Protein AF-A0A7C4UMH8-F1 (afdb_monomer_lite)

Secondary structure (DSSP, 8-state):
----HHHHHHHHHHHHHHHHHHHHHHHH--S---HHHHHHHHHHHHHHHHHHHHHHHHTTT---HHHHHHHHHHHHHHHHHHHHHTGGG--HHHHHHHHHHHHHHHHHHHHHHHHHTSPPP---

Radius of gyration: 16.51 Å; chains: 1; bounding box: 43×22×55 Å

Structure (mmCIF, N/CA/C/O backbone):
data_AF-A0A7C4UMH8-F1
#
_entry.id   AF-A0A7C4UMH8-F1
#
loop_
_atom_site.group_PDB
_atom_site.id
_atom_site.type_symbol
_atom_site.label_atom_id
_atom_site.label_alt_id
_atom_site.label_comp_id
_atom_site.label_asym_id
_atom_site.label_entity_id
_atom_site.label_seq_id
_atom_site.pdbx_PDB_ins_code
_atom_site.Cartn_x
_atom_site.Cartn_y
_atom_site.Cartn_z
_atom_site.occupancy
_atom_site.B_iso_or_equiv
_atom_site.auth_seq_id
_atom_site.auth_comp_id
_atom_site.auth_asym_id
_atom_site.auth_atom_id
_atom_site.pdbx_PDB_model_num
ATOM 1 N N . MET A 1 1 ? -23.654 -10.116 4.279 1.00 43.88 1 MET A N 1
ATOM 2 C CA . MET A 1 1 ? -22.660 -11.209 4.363 1.00 43.88 1 MET A CA 1
ATOM 3 C C . MET A 1 1 ? -21.583 -10.780 5.355 1.00 43.88 1 MET A C 1
ATOM 5 O O . MET A 1 1 ? -20.900 -9.797 5.098 1.00 43.88 1 MET A O 1
ATOM 9 N N . ASN A 1 2 ? -21.522 -11.393 6.540 1.00 56.06 2 ASN A N 1
ATOM 10 C CA . ASN A 1 2 ? -20.664 -10.919 7.631 1.00 56.06 2 ASN A CA 1
ATOM 11 C C . ASN A 1 2 ? -19.254 -11.513 7.467 1.00 56.06 2 ASN A C 1
ATOM 13 O O . ASN A 1 2 ? -18.983 -12.628 7.899 1.00 56.06 2 ASN A O 1
ATOM 17 N N . ILE A 1 3 ? -18.375 -10.811 6.748 1.00 69.75 3 ILE A N 1
ATOM 18 C CA . ILE A 1 3 ? -16.992 -11.257 6.529 1.00 69.75 3 ILE A CA 1
ATOM 19 C C . ILE A 1 3 ? -16.224 -11.175 7.855 1.00 69.75 3 ILE A C 1
ATOM 21 O O . ILE A 1 3 ? -16.179 -10.110 8.484 1.00 69.75 3 ILE A O 1
ATOM 25 N N . SER A 1 4 ? -15.607 -12.293 8.251 1.00 84.25 4 SER A N 1
ATOM 26 C CA . SER A 1 4 ? -14.740 -12.377 9.432 1.00 84.2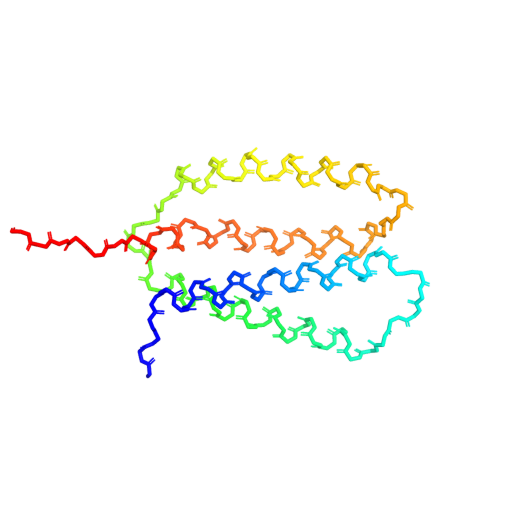5 4 SER A CA 1
ATOM 27 C C . SER A 1 4 ? -13.602 -11.358 9.347 1.00 84.25 4 SER A C 1
ATOM 29 O O . SER A 1 4 ? -12.950 -11.229 8.309 1.00 84.25 4 SER A O 1
ATOM 31 N N . ASN A 1 5 ? -13.337 -10.650 10.448 1.00 85.25 5 ASN A N 1
ATOM 32 C CA . ASN A 1 5 ? -12.310 -9.605 10.506 1.00 85.25 5 ASN A CA 1
ATOM 33 C C . ASN A 1 5 ? -10.928 -10.142 10.105 1.00 85.25 5 ASN A C 1
ATOM 35 O O . ASN A 1 5 ? -10.200 -9.474 9.378 1.00 85.25 5 ASN A O 1
ATOM 39 N N . ARG A 1 6 ? -10.595 -11.382 10.493 1.00 84.06 6 ARG A N 1
ATOM 40 C CA . ARG A 1 6 ? -9.328 -12.029 10.111 1.00 84.06 6 ARG A CA 1
ATOM 41 C C . ARG A 1 6 ? -9.215 -12.222 8.603 1.00 84.06 6 ARG A C 1
ATOM 43 O O . ARG A 1 6 ? -8.191 -11.881 8.024 1.00 84.06 6 ARG A O 1
ATOM 50 N N . LEU A 1 7 ? -10.276 -12.717 7.968 1.00 87.12 7 LEU A N 1
ATOM 51 C CA . LEU A 1 7 ? -10.306 -12.930 6.521 1.00 87.12 7 LEU A CA 1
ATOM 52 C C . LEU A 1 7 ? -10.166 -11.600 5.775 1.00 87.12 7 LEU A C 1
ATOM 54 O O . LEU A 1 7 ? -9.414 -11.509 4.812 1.00 87.12 7 LEU A O 1
ATOM 58 N N . LEU A 1 8 ? -10.823 -10.551 6.269 1.00 88.31 8 LEU A N 1
ATOM 59 C CA . LEU A 1 8 ? -10.735 -9.209 5.703 1.00 88.31 8 LEU A CA 1
ATOM 60 C C . LEU A 1 8 ? -9.301 -8.659 5.746 1.00 88.31 8 LEU A C 1
ATOM 62 O O . LEU A 1 8 ? -8.804 -8.146 4.745 1.00 88.31 8 LEU A O 1
ATOM 66 N N . LEU A 1 9 ? -8.620 -8.811 6.884 1.00 88.56 9 LEU A N 1
ATOM 67 C CA . LEU A 1 9 ? -7.233 -8.372 7.058 1.00 88.56 9 LEU A CA 1
ATOM 68 C C . LEU A 1 9 ? -6.258 -9.176 6.189 1.00 88.56 9 LEU A C 1
ATOM 70 O O . LEU A 1 9 ? -5.354 -8.594 5.592 1.00 88.56 9 LEU A O 1
ATOM 74 N N . ILE A 1 10 ? -6.472 -10.489 6.063 1.00 89.88 10 ILE A N 1
ATOM 75 C CA . ILE A 1 10 ? -5.690 -11.358 5.173 1.00 89.88 10 ILE A CA 1
ATOM 76 C C . ILE A 1 10 ? -5.880 -10.937 3.714 1.00 89.88 10 ILE A C 1
ATOM 78 O O . ILE A 1 10 ? -4.893 -10.806 2.992 1.00 89.88 10 ILE A O 1
ATOM 82 N N . LEU A 1 11 ? -7.117 -10.689 3.272 1.00 91.75 11 LEU A N 1
ATOM 83 C CA . LEU A 1 11 ? -7.391 -10.222 1.911 1.00 91.75 11 LEU A CA 1
ATOM 84 C C . LEU A 1 11 ? -6.737 -8.869 1.637 1.00 91.75 11 LEU A C 1
ATOM 86 O O . LEU A 1 11 ? -6.128 -8.694 0.584 1.00 91.75 11 LEU A O 1
ATOM 90 N N . PHE A 1 12 ? -6.823 -7.934 2.586 1.00 91.31 12 PHE A N 1
ATOM 91 C CA . PHE A 1 12 ? -6.187 -6.624 2.470 1.00 91.31 12 PHE A CA 1
ATOM 92 C C . PHE A 1 12 ? -4.668 -6.753 2.326 1.00 91.31 12 PHE A C 1
ATOM 94 O O . PHE A 1 12 ? -4.094 -6.209 1.386 1.00 91.31 12 PHE A O 1
ATOM 101 N N . TYR A 1 13 ? -4.029 -7.525 3.209 1.00 91.12 13 TYR A N 1
ATOM 102 C CA 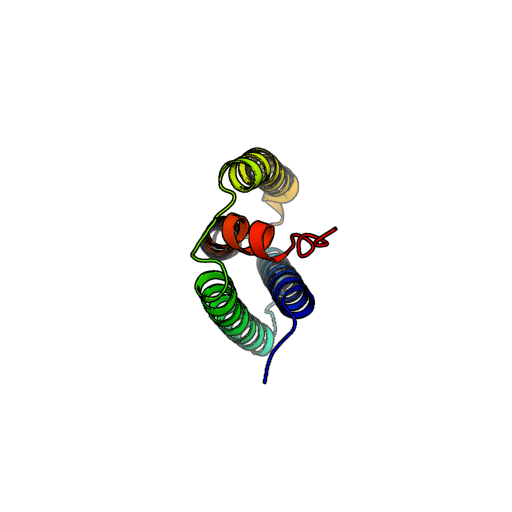. TYR A 1 13 ? -2.582 -7.729 3.187 1.00 91.12 13 TYR A CA 1
ATOM 103 C C . TYR A 1 13 ? -2.107 -8.415 1.901 1.00 91.12 13 TYR A C 1
ATOM 105 O O . TYR A 1 13 ? -1.174 -7.935 1.263 1.00 91.12 13 TYR A O 1
ATOM 113 N N . ASN A 1 14 ? -2.773 -9.496 1.480 1.00 92.81 14 ASN A N 1
ATOM 114 C CA . ASN A 1 14 ? -2.413 -10.204 0.249 1.00 92.81 14 ASN A CA 1
ATOM 115 C C . ASN A 1 14 ? -2.607 -9.323 -0.988 1.00 92.81 14 ASN A C 1
ATOM 117 O O . ASN A 1 14 ? -1.725 -9.271 -1.839 1.00 92.81 14 ASN A O 1
ATOM 121 N N . SER A 1 15 ? -3.720 -8.590 -1.069 1.00 91.88 15 SER A N 1
ATOM 122 C CA . SER A 1 15 ? -3.969 -7.681 -2.195 1.00 91.88 15 SER A CA 1
ATOM 123 C C . SER A 1 15 ? -2.903 -6.590 -2.262 1.00 91.88 15 SER A C 1
ATOM 125 O O . SER A 1 15 ? -2.366 -6.311 -3.331 1.00 91.88 15 SER A O 1
ATOM 127 N N . TYR A 1 16 ? -2.544 -6.015 -1.111 1.00 91.88 16 TYR A N 1
ATOM 128 C CA . TYR A 1 16 ? -1.477 -5.025 -1.014 1.00 91.88 16 TYR A CA 1
ATOM 129 C C . TYR A 1 16 ? -0.132 -5.582 -1.491 1.00 91.88 16 TYR A C 1
ATOM 131 O O . TYR A 1 16 ? 0.533 -4.962 -2.318 1.00 91.88 16 TYR A O 1
ATOM 139 N N . LEU A 1 17 ? 0.240 -6.772 -1.014 1.00 92.50 17 LEU A N 1
ATOM 140 C CA . LEU A 1 17 ? 1.493 -7.431 -1.372 1.00 92.50 17 LEU A CA 1
ATOM 141 C C . LEU A 1 17 ? 1.564 -7.706 -2.878 1.00 92.50 17 LEU A C 1
ATOM 143 O O . LEU A 1 17 ? 2.556 -7.356 -3.513 1.00 92.50 17 LEU A O 1
ATOM 147 N N . VAL A 1 18 ? 0.498 -8.255 -3.467 1.00 92.81 18 VAL A N 1
ATOM 148 C CA . VAL A 1 18 ? 0.430 -8.508 -4.914 1.00 92.81 18 VAL A CA 1
ATOM 149 C C . VAL A 1 18 ? 0.528 -7.201 -5.709 1.00 92.81 18 VAL A C 1
ATOM 151 O O . VAL A 1 18 ? 1.266 -7.150 -6.687 1.00 92.81 18 VAL A O 1
ATOM 154 N N . SER A 1 19 ? -0.134 -6.122 -5.278 1.00 91.44 19 SER A N 1
ATOM 155 C CA . SER A 1 19 ? -0.060 -4.829 -5.978 1.00 91.44 19 SER A CA 1
ATOM 156 C C . SER A 1 19 ? 1.344 -4.217 -5.924 1.00 91.44 19 SER A C 1
ATOM 158 O O . SER A 1 19 ? 1.827 -3.688 -6.923 1.00 91.44 19 SER A O 1
ATOM 160 N N . VAL A 1 20 ? 2.043 -4.331 -4.790 1.00 90.81 20 VAL A N 1
ATOM 161 C CA . VAL A 1 20 ? 3.440 -3.882 -4.677 1.00 90.81 20 VAL A CA 1
ATOM 162 C C . VAL A 1 20 ? 4.370 -4.735 -5.542 1.00 90.81 20 VAL A C 1
ATOM 164 O O . VAL A 1 20 ? 5.259 -4.185 -6.186 1.00 90.81 20 VAL A O 1
ATOM 167 N N . LEU A 1 21 ? 4.161 -6.053 -5.617 1.00 91.00 21 LEU A N 1
ATOM 168 C CA . LEU A 1 21 ? 4.946 -6.922 -6.500 1.00 91.00 21 LEU A CA 1
ATOM 169 C C . LEU A 1 21 ? 4.746 -6.574 -7.977 1.00 91.00 21 LEU A C 1
ATOM 171 O O . LEU A 1 21 ? 5.724 -6.501 -8.713 1.00 91.00 21 LEU A O 1
ATOM 175 N N . LEU A 1 22 ? 3.510 -6.316 -8.407 1.00 90.06 22 LEU A N 1
ATOM 176 C CA . LEU A 1 22 ? 3.232 -5.876 -9.777 1.00 90.06 22 LEU A CA 1
ATOM 177 C C . LEU A 1 22 ? 3.918 -4.545 -10.087 1.00 90.06 22 LEU A C 1
ATOM 179 O O . LEU A 1 22 ? 4.511 -4.404 -11.154 1.00 90.06 22 LEU A O 1
ATOM 183 N N . LEU A 1 23 ? 3.895 -3.600 -9.143 1.00 89.75 23 LEU A N 1
ATOM 184 C CA . LEU A 1 23 ? 4.609 -2.33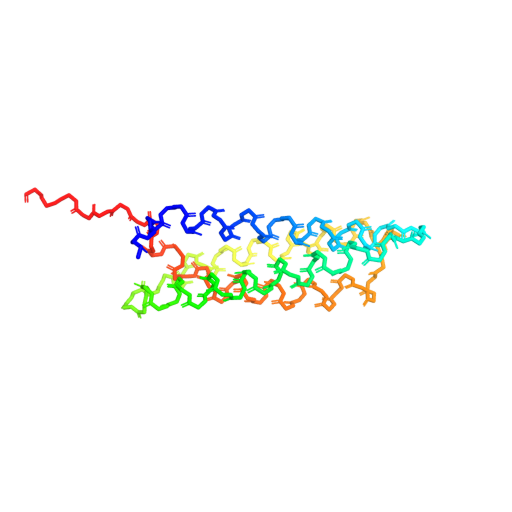3 -9.273 1.00 89.75 23 LEU A CA 1
ATOM 185 C C . LEU A 1 23 ? 6.127 -2.536 -9.373 1.00 89.75 23 LEU A C 1
ATOM 187 O O . LEU A 1 23 ? 6.770 -1.883 -10.188 1.00 89.75 23 LEU A O 1
ATOM 191 N N . LEU A 1 24 ? 6.701 -3.434 -8.569 1.00 89.62 24 LEU A N 1
ATOM 192 C CA . LEU A 1 24 ? 8.126 -3.759 -8.634 1.00 89.62 24 LEU A CA 1
ATOM 193 C C . LEU A 1 24 ? 8.487 -4.388 -9.980 1.00 89.62 24 LEU A C 1
ATOM 195 O O . LEU A 1 24 ? 9.433 -3.933 -10.608 1.00 89.62 24 LEU A O 1
ATOM 199 N N . ILE A 1 25 ? 7.695 -5.349 -10.465 1.00 88.00 25 ILE A N 1
ATOM 200 C CA . ILE A 1 25 ? 7.885 -5.955 -11.791 1.00 88.00 25 ILE A CA 1
ATOM 201 C C . ILE A 1 25 ? 7.818 -4.878 -12.879 1.00 88.00 25 ILE A C 1
ATOM 203 O O . ILE A 1 25 ? 8.688 -4.840 -13.746 1.00 88.00 25 ILE A O 1
ATOM 207 N N . ALA A 1 26 ? 6.834 -3.977 -12.804 1.00 86.69 26 ALA A N 1
ATOM 208 C CA . ALA A 1 26 ? 6.703 -2.844 -13.716 1.00 86.69 26 ALA A CA 1
ATOM 209 C C . ALA A 1 26 ? 7.897 -1.892 -13.660 1.00 86.69 26 ALA A C 1
ATOM 211 O O . ALA A 1 26 ? 8.342 -1.407 -14.692 1.00 86.69 26 ALA A O 1
ATOM 212 N N . SER A 1 27 ? 8.440 -1.668 -12.467 1.00 86.56 27 SER A N 1
ATOM 213 C CA . SER A 1 27 ? 9.614 -0.831 -12.251 1.00 86.56 27 SER A CA 1
ATOM 214 C C . SER A 1 27 ? 10.925 -1.479 -12.703 1.00 86.56 27 SER A C 1
ATOM 216 O O . SER A 1 27 ? 11.884 -0.745 -12.918 1.00 86.56 27 SER A O 1
ATOM 218 N N . THR A 1 28 ? 11.014 -2.809 -12.769 1.00 89.00 28 THR A N 1
ATOM 219 C CA . THR A 1 28 ? 12.254 -3.523 -13.131 1.00 89.00 28 THR A CA 1
ATOM 220 C C . THR A 1 28 ? 12.270 -4.037 -14.566 1.00 89.00 28 THR A C 1
ATOM 222 O O . THR A 1 28 ? 13.296 -4.525 -15.030 1.00 89.00 28 THR A O 1
ATOM 225 N N . SER A 1 29 ? 11.130 -4.024 -15.261 1.00 84.06 29 SER A N 1
ATOM 226 C CA . SER A 1 29 ? 11.039 -4.593 -16.602 1.00 84.06 29 SER A CA 1
ATOM 227 C C . SER A 1 29 ? 11.496 -3.585 -17.651 1.00 84.06 29 SER A C 1
ATOM 229 O O . SER A 1 29 ? 10.882 -2.539 -17.827 1.00 84.06 29 SER A O 1
ATOM 231 N N . GLU A 1 30 ? 12.545 -3.934 -18.390 1.00 73.69 30 GLU A N 1
ATOM 232 C CA . GLU A 1 30 ? 12.975 -3.194 -19.586 1.00 73.69 30 GLU A CA 1
ATOM 233 C C . GLU A 1 30 ? 12.099 -3.520 -20.812 1.00 73.69 30 GLU A C 1
ATOM 235 O O . GLU A 1 30 ? 12.109 -2.805 -21.814 1.00 73.69 30 GLU A O 1
ATOM 240 N N . ALA A 1 31 ? 11.333 -4.614 -20.744 1.00 76.19 31 ALA A N 1
ATOM 241 C CA . ALA A 1 31 ? 10.493 -5.097 -21.829 1.00 76.19 31 ALA A CA 1
ATOM 242 C C . ALA A 1 31 ? 9.079 -4.493 -21.763 1.00 76.19 31 ALA A C 1
ATOM 244 O O . ALA A 1 31 ? 8.555 -4.242 -20.675 1.00 76.19 31 ALA A O 1
ATOM 245 N N . PRO A 1 32 ? 8.404 -4.310 -22.914 1.00 74.69 32 PRO A N 1
ATOM 246 C CA . PRO A 1 32 ? 7.021 -3.861 -22.931 1.00 74.69 32 PRO A CA 1
ATOM 247 C C . PRO A 1 32 ? 6.133 -4.892 -22.227 1.00 74.69 32 PRO A C 1
ATOM 249 O O . PRO A 1 32 ? 5.899 -5.994 -22.726 1.00 74.69 32 PRO A O 1
ATOM 252 N N . LEU A 1 33 ? 5.632 -4.521 -21.051 1.00 79.62 33 LEU A N 1
ATOM 253 C CA . LEU A 1 33 ? 4.730 -5.365 -20.283 1.00 79.62 33 LEU A CA 1
ATOM 254 C C . LEU A 1 33 ? 3.363 -5.472 -20.963 1.00 79.62 33 LEU A C 1
ATOM 256 O O . LEU A 1 33 ? 2.890 -4.530 -21.612 1.00 79.62 33 LEU A O 1
ATOM 260 N N . PRO A 1 34 ? 2.682 -6.617 -20.808 1.00 82.81 34 PRO A N 1
ATOM 261 C CA . PRO A 1 34 ? 1.379 -6.794 -21.407 1.00 82.81 34 PRO A CA 1
ATOM 262 C C . PRO A 1 34 ? 0.353 -5.848 -20.770 1.00 82.81 34 PRO A C 1
ATOM 264 O O . PRO A 1 34 ? 0.247 -5.741 -19.548 1.00 82.81 34 PRO A O 1
ATOM 267 N N . LYS A 1 35 ? -0.464 -5.199 -21.610 1.00 82.31 35 LYS A N 1
ATOM 268 C CA . LYS A 1 35 ? -1.446 -4.176 -21.191 1.00 82.31 35 LYS A CA 1
ATOM 269 C C . LYS A 1 35 ? -2.425 -4.662 -20.115 1.00 82.31 35 LYS A C 1
ATOM 271 O O . LYS A 1 35 ? -2.869 -3.869 -19.289 1.00 82.31 35 LYS A O 1
ATOM 276 N N . TRP A 1 36 ? -2.736 -5.961 -20.094 1.00 82.94 36 TRP A N 1
ATOM 277 C CA . TRP A 1 36 ? -3.612 -6.555 -19.082 1.00 82.94 36 TRP A CA 1
ATOM 278 C C . TRP A 1 36 ? -3.042 -6.471 -17.661 1.00 82.94 36 TRP A C 1
ATOM 280 O O . TRP A 1 36 ? -3.822 -6.381 -16.717 1.00 82.94 36 TRP A O 1
ATOM 290 N N . GLY A 1 37 ? -1.713 -6.418 -17.500 1.00 82.50 37 GLY A N 1
ATOM 291 C CA . GLY A 1 37 ? -1.074 -6.242 -16.194 1.00 82.50 37 GLY A CA 1
ATOM 292 C C . GLY A 1 37 ? -1.411 -4.892 -15.559 1.00 82.50 37 GLY A C 1
ATOM 293 O O . GLY A 1 37 ? -1.698 -4.828 -14.367 1.00 82.50 37 GLY A O 1
ATOM 294 N N . GLY A 1 38 ? -1.483 -3.832 -16.372 1.00 82.69 38 GLY A N 1
ATOM 295 C CA . GLY A 1 38 ? -1.905 -2.507 -15.914 1.00 82.69 38 GLY A CA 1
ATOM 296 C C . GLY A 1 38 ? -3.364 -2.484 -15.454 1.00 82.69 38 GLY A C 1
ATOM 297 O O . GLY A 1 38 ? -3.665 -1.965 -14.383 1.00 82.69 38 GLY A O 1
ATOM 298 N N . TYR A 1 39 ? -4.275 -3.100 -16.216 1.00 87.00 39 TYR A N 1
ATOM 299 C CA . TYR A 1 39 ? -5.687 -3.192 -15.817 1.00 87.00 39 TYR A CA 1
ATOM 300 C C . TYR A 1 39 ? -5.882 -4.021 -14.543 1.00 87.00 39 TYR A C 1
ATOM 302 O O . TYR A 1 39 ? -6.706 -3.666 -13.699 1.00 87.00 39 TYR A O 1
ATOM 310 N N . LEU A 1 40 ? -5.111 -5.102 -14.387 1.00 88.94 40 LEU A N 1
ATOM 311 C CA . LEU A 1 40 ? -5.148 -5.943 -13.196 1.00 88.94 40 LEU A CA 1
ATOM 312 C C . LEU A 1 40 ? -4.675 -5.173 -11.961 1.00 88.94 40 LEU A C 1
ATOM 314 O O . LEU A 1 40 ? -5.354 -5.222 -10.936 1.00 88.94 40 LEU A O 1
ATOM 318 N N . ASP A 1 41 ? -3.570 -4.428 -12.061 1.00 86.19 41 ASP A N 1
ATOM 319 C CA . ASP A 1 41 ? -3.094 -3.592 -10.957 1.00 86.19 41 ASP A CA 1
ATOM 320 C C . ASP A 1 41 ? -4.151 -2.548 -10.573 1.00 86.19 41 ASP A C 1
ATOM 322 O O . ASP A 1 41 ? -4.544 -2.490 -9.413 1.00 86.19 41 ASP A O 1
ATOM 326 N N . VAL A 1 42 ? -4.733 -1.819 -11.533 1.00 88.12 42 VAL A N 1
ATOM 327 C CA . VAL A 1 42 ? -5.814 -0.851 -11.251 1.00 88.12 42 VAL A CA 1
ATOM 328 C C . VAL A 1 42 ? -7.004 -1.508 -10.540 1.00 88.12 42 VAL A C 1
ATOM 330 O O . VAL A 1 42 ? -7.508 -0.971 -9.552 1.00 88.12 42 VAL A O 1
ATOM 333 N N . GLY A 1 43 ? -7.444 -2.684 -10.996 1.00 91.12 43 GLY A N 1
ATOM 334 C CA . GLY A 1 43 ? -8.523 -3.430 -10.343 1.00 91.12 43 GLY A CA 1
ATOM 335 C C . GLY A 1 43 ? -8.175 -3.823 -8.905 1.00 91.12 43 GLY A C 1
ATOM 336 O O . GLY A 1 43 ? -8.980 -3.641 -7.991 1.00 91.12 43 GLY A O 1
ATOM 337 N N . LEU A 1 44 ? -6.950 -4.297 -8.681 1.00 91.81 44 LEU A N 1
ATOM 338 C CA . LEU A 1 44 ? -6.459 -4.684 -7.362 1.00 91.81 44 LEU A CA 1
ATOM 339 C C . LEU A 1 44 ? -6.373 -3.485 -6.411 1.00 91.81 44 LEU A C 1
ATOM 341 O O . LEU A 1 44 ? -6.749 -3.582 -5.245 1.00 91.81 44 LEU A O 1
ATOM 345 N N . VAL A 1 45 ? -5.949 -2.332 -6.923 1.00 89.44 45 VAL A N 1
ATOM 346 C CA . VAL A 1 45 ? -5.930 -1.066 -6.190 1.00 89.44 45 VAL A CA 1
ATOM 347 C C . VAL A 1 45 ? -7.328 -0.664 -5.727 1.00 89.44 45 VAL A C 1
ATOM 349 O O . VAL A 1 45 ? -7.504 -0.311 -4.559 1.00 89.44 45 VAL A O 1
ATOM 352 N N . LEU A 1 46 ? -8.339 -0.771 -6.591 1.00 91.94 46 LEU A N 1
ATOM 353 C CA . LEU A 1 46 ? -9.725 -0.487 -6.208 1.00 91.94 46 LEU A CA 1
ATOM 354 C C . LEU A 1 46 ? -10.212 -1.425 -5.096 1.00 91.94 46 LEU A C 1
ATOM 356 O O . LEU A 1 46 ? -10.864 -0.973 -4.152 1.00 91.94 46 LEU A O 1
ATOM 360 N N . VAL A 1 47 ? -9.841 -2.708 -5.152 1.00 92.69 47 VAL A N 1
ATOM 361 C CA . VAL A 1 47 ? -10.139 -3.677 -4.086 1.00 92.69 47 VAL A CA 1
ATOM 362 C C . VAL A 1 47 ? -9.458 -3.283 -2.773 1.00 92.69 47 VAL A C 1
ATOM 364 O O . VAL A 1 47 ? -10.107 -3.281 -1.728 1.00 92.69 47 VAL A O 1
ATOM 367 N N . ILE A 1 48 ? -8.182 -2.888 -2.806 1.00 91.81 48 ILE A N 1
ATOM 368 C CA . ILE A 1 48 ? -7.443 -2.424 -1.620 1.00 91.81 48 ILE A CA 1
ATOM 369 C C . ILE A 1 48 ? -8.132 -1.205 -0.993 1.00 91.81 48 ILE A C 1
ATOM 371 O O . ILE A 1 48 ? -8.325 -1.163 0.226 1.00 91.81 48 ILE A O 1
ATOM 375 N N . VAL A 1 49 ? -8.544 -0.230 -1.808 1.00 92.50 49 VAL A N 1
ATOM 376 C CA . VAL A 1 49 ? -9.258 0.971 -1.347 1.00 92.50 49 VAL A CA 1
ATOM 377 C C . VAL A 1 49 ? -10.600 0.595 -0.715 1.00 92.50 49 VAL A C 1
ATOM 379 O O . VAL A 1 49 ? -10.914 1.042 0.387 1.00 92.50 49 VAL A O 1
ATOM 382 N N . TYR A 1 50 ? -11.373 -0.282 -1.353 1.00 92.88 50 TYR A N 1
ATOM 383 C CA . TYR A 1 50 ? -12.645 -0.756 -0.811 1.00 92.88 50 TYR A CA 1
ATOM 384 C C . TYR A 1 50 ? -12.479 -1.479 0.539 1.00 92.88 50 TYR A C 1
ATOM 386 O O . TYR A 1 50 ? -13.193 -1.199 1.511 1.00 92.88 50 TYR A O 1
ATOM 394 N N . LEU A 1 51 ? -11.490 -2.373 0.638 1.00 90.62 51 LEU A N 1
ATOM 395 C CA . LEU A 1 51 ? -11.160 -3.069 1.883 1.00 90.62 51 LEU A CA 1
ATOM 396 C C . LEU A 1 51 ? -10.721 -2.088 2.975 1.00 90.62 51 LEU A C 1
ATOM 398 O O . LEU A 1 51 ? -11.134 -2.234 4.123 1.00 90.62 51 LEU A O 1
ATOM 402 N N . SER A 1 52 ? -9.965 -1.051 2.613 1.00 87.94 52 SER A N 1
ATOM 403 C CA . SER A 1 52 ? -9.533 0.016 3.525 1.00 87.94 52 SER A CA 1
ATOM 404 C C . SER A 1 52 ? -10.706 0.739 4.168 1.00 87.94 52 SER A C 1
ATOM 406 O O . SER A 1 52 ? -10.762 0.858 5.392 1.00 87.94 52 SER A O 1
ATOM 408 N N . PHE A 1 53 ? -11.686 1.160 3.364 1.00 90.12 53 PHE A N 1
ATOM 409 C CA . PHE A 1 53 ? -12.904 1.785 3.882 1.00 90.12 53 PHE A CA 1
ATOM 410 C C . PHE A 1 53 ? -13.681 0.844 4.803 1.00 90.12 53 PHE A C 1
ATOM 412 O O . PHE A 1 53 ? -14.204 1.276 5.832 1.00 90.12 53 PHE A O 1
ATOM 419 N N . THR A 1 54 ? -13.709 -0.449 4.480 1.00 88.81 54 THR A N 1
ATOM 420 C CA . THR A 1 54 ? -14.388 -1.454 5.304 1.00 88.81 54 THR A CA 1
ATOM 421 C C . THR A 1 54 ? -13.682 -1.661 6.652 1.00 88.81 54 THR A C 1
ATOM 423 O O . THR A 1 54 ? -14.349 -1.695 7.689 1.00 88.81 54 THR A O 1
ATOM 426 N N . ILE A 1 55 ? -12.343 -1.740 6.672 1.00 87.06 55 ILE A N 1
ATOM 427 C CA . ILE A 1 55 ? -11.528 -1.803 7.905 1.00 87.06 55 ILE A CA 1
ATOM 428 C C . ILE A 1 55 ? -11.767 -0.562 8.756 1.00 87.06 55 ILE A C 1
ATOM 430 O O . ILE A 1 55 ? -12.044 -0.667 9.953 1.00 87.06 55 ILE A O 1
ATOM 434 N N . PHE A 1 56 ? -11.675 0.610 8.128 1.00 86.75 56 PHE A N 1
ATOM 435 C CA . PHE A 1 56 ? -11.865 1.885 8.796 1.00 86.75 56 PHE A CA 1
ATOM 436 C C . PHE A 1 56 ? -13.248 1.953 9.447 1.00 86.75 56 PHE A C 1
ATOM 438 O O . PHE A 1 56 ? -13.337 2.199 10.646 1.00 86.75 56 PHE A O 1
ATOM 445 N N . GLY A 1 57 ? -14.314 1.636 8.704 1.00 84.50 57 GLY A N 1
ATOM 446 C CA . GLY A 1 57 ? -15.686 1.621 9.215 1.00 84.50 57 GLY A CA 1
ATOM 447 C C . GLY A 1 57 ? -15.886 0.698 10.420 1.00 84.50 57 GLY A C 1
ATOM 448 O O . GLY A 1 57 ? -16.544 1.094 11.379 1.00 84.50 57 GLY A O 1
ATOM 449 N N . LYS A 1 58 ? -15.273 -0.493 10.411 1.00 83.06 58 LYS A N 1
ATOM 450 C CA . LYS A 1 58 ? -15.380 -1.471 11.507 1.00 83.06 58 LYS A CA 1
ATOM 451 C C . LYS A 1 58 ? -14.584 -1.104 12.764 1.00 83.06 58 LYS A C 1
ATOM 453 O O . LYS A 1 58 ? -14.912 -1.592 13.838 1.00 83.06 58 LYS A O 1
ATOM 458 N N . SER A 1 59 ? -13.543 -0.278 12.652 1.00 78.94 59 SER A N 1
ATOM 459 C CA . SER A 1 59 ? -12.570 -0.055 13.733 1.00 78.94 59 SER A CA 1
ATOM 460 C C . SER A 1 59 ? -12.458 1.394 14.214 1.00 78.94 59 SER A C 1
ATOM 462 O O . SER A 1 59 ? -11.477 1.746 14.878 1.00 78.94 59 SER A O 1
ATOM 464 N N . LYS A 1 60 ? -13.440 2.248 13.900 1.00 73.12 60 LYS A N 1
ATOM 465 C CA . LYS A 1 60 ? -13.414 3.684 14.235 1.00 73.12 60 LYS A CA 1
ATOM 466 C C . LYS A 1 60 ? -13.180 3.996 15.719 1.00 73.12 60 LYS A C 1
ATOM 468 O O . LYS A 1 60 ? -12.709 5.085 16.022 1.00 73.12 60 LYS A O 1
ATOM 473 N N . SER A 1 61 ? -13.507 3.084 16.635 1.00 67.62 61 SER A N 1
ATOM 474 C CA . SER A 1 61 ? -13.586 3.385 18.067 1.00 67.62 61 SER A CA 1
ATOM 475 C C . SER A 1 61 ? -12.250 3.386 18.821 1.00 67.62 61 SER A C 1
ATOM 477 O O . SER A 1 61 ? -12.164 4.092 19.821 1.00 67.62 61 SER A O 1
ATOM 479 N N . GLN A 1 62 ? -11.213 2.641 18.396 1.00 70.69 62 GLN A N 1
ATOM 480 C CA . GLN A 1 62 ? -9.938 2.534 19.145 1.00 70.69 62 GLN A CA 1
ATOM 481 C C . GLN A 1 62 ? -8.694 2.271 18.256 1.00 70.69 62 GLN A C 1
ATOM 483 O O . GLN A 1 62 ? -8.095 1.194 18.309 1.00 70.69 62 GLN A O 1
ATOM 488 N N . PRO A 1 63 ? -8.256 3.231 17.422 1.00 76.06 63 PRO A N 1
ATOM 489 C CA . PRO A 1 63 ? -7.048 3.073 16.603 1.00 76.06 63 PRO A CA 1
ATOM 490 C C . PRO A 1 63 ? -5.758 2.969 17.442 1.00 76.06 63 PRO A C 1
ATOM 492 O O . PRO A 1 63 ? -5.516 3.755 18.358 1.00 76.06 63 PRO A O 1
ATOM 495 N N . ARG A 1 64 ? -4.865 2.028 17.094 1.00 78.88 64 ARG A N 1
ATOM 496 C CA . ARG A 1 64 ? -3.575 1.815 17.789 1.00 78.88 64 ARG A CA 1
ATOM 497 C C . ARG A 1 64 ? -2.417 2.547 17.108 1.00 78.88 64 ARG A C 1
ATOM 499 O O . ARG A 1 64 ? -1.546 1.929 16.493 1.00 78.88 64 ARG A O 1
ATOM 506 N N . PHE A 1 65 ? -2.377 3.869 17.251 1.00 81.81 65 PHE A N 1
ATOM 507 C CA . PHE A 1 65 ? -1.374 4.711 16.586 1.00 81.81 65 PHE A CA 1
ATOM 508 C C . PHE A 1 65 ? 0.075 4.438 17.011 1.00 81.81 65 PHE A 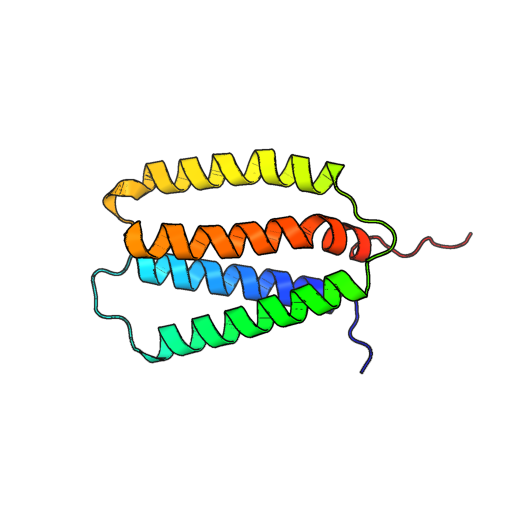C 1
ATOM 510 O O . PHE A 1 65 ? 0.961 4.471 16.164 1.00 81.81 65 PHE A O 1
ATOM 517 N N . GLN A 1 66 ? 0.340 4.117 18.282 1.00 81.38 66 GLN A N 1
ATOM 518 C CA . GLN A 1 66 ? 1.716 3.902 18.761 1.00 81.38 66 GLN A CA 1
ATOM 519 C C . GLN A 1 66 ? 2.408 2.718 18.069 1.00 81.38 66 GLN A C 1
ATOM 521 O O . GLN A 1 66 ? 3.549 2.836 17.625 1.00 81.38 66 GLN A O 1
ATOM 526 N N . THR A 1 67 ? 1.721 1.577 17.953 1.00 81.00 67 THR A N 1
ATOM 527 C CA . THR A 1 67 ? 2.270 0.392 17.279 1.00 81.00 67 THR A CA 1
ATOM 528 C C . THR A 1 67 ? 2.430 0.649 15.783 1.00 81.00 67 THR A C 1
ATOM 530 O O . THR A 1 67 ? 3.493 0.369 15.241 1.00 81.00 67 THR A O 1
ATOM 533 N N . ALA A 1 68 ? 1.427 1.257 15.139 1.00 83.12 68 ALA A N 1
ATOM 534 C CA . ALA A 1 68 ? 1.497 1.607 13.721 1.00 83.12 68 ALA A CA 1
ATOM 535 C C . ALA A 1 68 ? 2.658 2.570 13.412 1.00 83.12 68 ALA A C 1
ATOM 537 O O . ALA A 1 68 ? 3.377 2.378 12.435 1.00 83.12 68 ALA A O 1
ATOM 538 N N . HIS A 1 69 ? 2.891 3.561 14.276 1.00 85.25 69 HIS A N 1
ATOM 539 C CA . HIS A 1 69 ? 3.994 4.505 14.133 1.00 85.25 69 HIS A CA 1
ATOM 540 C C . HIS A 1 69 ? 5.361 3.820 14.259 1.00 85.25 69 HIS A C 1
ATOM 542 O O . HIS A 1 69 ? 6.230 4.033 13.418 1.00 85.25 69 HIS A O 1
ATOM 548 N N . ARG A 1 70 ? 5.544 2.929 15.247 1.00 86.56 70 ARG A N 1
ATOM 549 C CA . ARG A 1 70 ? 6.776 2.125 15.367 1.00 86.56 70 ARG A CA 1
ATOM 550 C C . ARG A 1 70 ? 7.012 1.266 14.128 1.00 86.56 70 ARG A C 1
ATOM 552 O O . ARG A 1 70 ? 8.138 1.192 13.649 1.00 86.56 70 ARG A O 1
ATOM 559 N N . THR A 1 71 ? 5.968 0.641 13.590 1.00 86.38 71 THR A N 1
ATOM 560 C CA . THR A 1 71 ? 6.066 -0.129 12.346 1.00 86.38 71 THR A CA 1
ATOM 561 C C . THR A 1 71 ? 6.506 0.755 11.178 1.00 86.38 71 THR A C 1
ATOM 563 O O . THR A 1 71 ? 7.426 0.380 10.457 1.00 86.38 71 THR A O 1
ATOM 566 N N . ALA A 1 72 ? 5.932 1.952 11.031 1.00 87.44 72 ALA A N 1
ATOM 567 C CA . ALA A 1 72 ? 6.329 2.898 9.989 1.00 87.44 72 ALA A CA 1
ATOM 568 C C . ALA A 1 72 ? 7.801 3.326 10.107 1.00 87.44 72 ALA A C 1
ATOM 570 O O . ALA A 1 72 ? 8.520 3.308 9.110 1.00 87.44 72 ALA A O 1
ATOM 571 N N . LEU A 1 73 ? 8.274 3.613 11.325 1.00 89.06 73 LEU A N 1
ATOM 572 C CA . LEU A 1 73 ? 9.670 3.984 11.582 1.00 89.06 73 LEU A CA 1
ATOM 573 C C . LEU A 1 73 ? 10.681 2.890 11.217 1.00 89.06 73 LEU A C 1
ATOM 575 O O . LEU A 1 73 ? 11.827 3.215 10.939 1.00 89.06 73 LEU A O 1
ATOM 579 N N . ASN A 1 74 ? 10.283 1.616 11.208 1.00 89.56 74 ASN A N 1
ATOM 580 C CA . ASN A 1 74 ? 11.170 0.514 10.822 1.00 89.56 74 ASN A CA 1
ATOM 581 C C . ASN A 1 74 ? 11.049 0.169 9.331 1.00 89.56 74 ASN A C 1
ATOM 583 O O . ASN A 1 74 ? 12.055 -0.048 8.661 1.00 89.56 74 ASN A O 1
ATOM 587 N N . ILE A 1 75 ? 9.825 0.137 8.794 1.00 89.12 75 ILE A N 1
ATOM 588 C CA . ILE A 1 75 ? 9.577 -0.266 7.403 1.00 89.12 75 ILE A CA 1
ATOM 589 C C . ILE A 1 75 ? 10.060 0.800 6.416 1.00 89.12 75 ILE A C 1
ATOM 591 O O . ILE A 1 75 ? 10.657 0.448 5.402 1.00 89.12 75 ILE A O 1
ATOM 595 N N . VAL A 1 76 ? 9.828 2.090 6.689 1.00 89.50 76 VAL A N 1
ATOM 596 C CA . VAL A 1 76 ? 10.173 3.161 5.738 1.00 89.50 76 VAL A CA 1
ATOM 597 C C . VAL A 1 76 ? 11.684 3.230 5.471 1.00 89.50 76 VAL A C 1
ATOM 599 O O . VAL A 1 76 ? 12.058 3.207 4.298 1.00 89.50 76 VAL A O 1
ATOM 602 N N . PRO A 1 77 ? 12.578 3.240 6.481 1.00 91.94 77 PRO A N 1
ATOM 603 C CA . PRO A 1 77 ? 14.018 3.211 6.227 1.00 91.94 77 PRO A CA 1
ATOM 604 C C . PRO A 1 77 ? 14.472 1.945 5.500 1.00 91.94 77 PRO A C 1
ATOM 606 O O . PRO A 1 77 ? 15.310 2.030 4.608 1.00 91.94 77 PRO A O 1
ATOM 609 N N . LEU A 1 78 ? 13.899 0.783 5.834 1.00 91.44 78 LEU A N 1
ATOM 610 C CA . LEU A 1 78 ? 14.225 -0.481 5.171 1.00 91.44 78 LEU A CA 1
ATOM 611 C C . LEU A 1 78 ? 13.845 -0.447 3.682 1.00 91.44 78 LEU A C 1
ATOM 613 O O . LEU A 1 78 ? 14.607 -0.897 2.829 1.00 91.44 78 LEU A O 1
ATOM 617 N N . MET A 1 79 ? 12.688 0.137 3.370 1.00 89.31 79 MET A N 1
ATOM 618 C CA . MET A 1 79 ? 12.216 0.343 2.004 1.00 89.31 79 MET A CA 1
ATOM 619 C C . MET A 1 79 ? 13.143 1.287 1.231 1.00 89.31 79 MET A C 1
ATOM 621 O O . MET A 1 79 ? 13.558 0.955 0.124 1.00 89.31 79 MET A O 1
ATOM 625 N N . LEU A 1 80 ? 13.527 2.423 1.826 1.00 91.25 80 LEU A N 1
ATOM 626 C CA . LEU A 1 80 ? 14.476 3.365 1.221 1.00 91.25 80 LEU A CA 1
ATOM 627 C C . LEU A 1 80 ? 15.851 2.729 0.988 1.00 91.25 80 LEU A C 1
ATOM 629 O O . LEU A 1 80 ? 16.449 2.928 -0.066 1.00 91.25 80 LEU A O 1
ATOM 633 N N . LEU A 1 81 ? 16.332 1.929 1.941 1.00 93.38 81 LEU A N 1
ATOM 634 C CA . LEU A 1 81 ? 17.583 1.185 1.817 1.00 93.38 81 LEU A CA 1
ATOM 635 C C . LEU A 1 81 ? 17.511 0.155 0.680 1.00 93.38 81 LEU A C 1
ATOM 637 O O . LEU A 1 81 ? 18.442 0.063 -0.115 1.00 93.38 81 LEU A O 1
ATOM 641 N N . GLY A 1 82 ? 16.389 -0.555 0.540 1.00 89.38 82 GLY A N 1
ATOM 642 C CA . GLY A 1 82 ? 16.142 -1.435 -0.604 1.00 89.38 82 GLY A CA 1
ATOM 643 C C . GLY A 1 82 ? 16.172 -0.679 -1.936 1.00 89.38 82 GLY A C 1
ATOM 644 O O . GLY A 1 82 ? 16.891 -1.068 -2.852 1.00 89.38 82 GLY A O 1
ATOM 645 N N . MET A 1 83 ? 15.463 0.449 -2.029 1.00 90.19 83 MET A N 1
ATOM 646 C CA . MET A 1 83 ? 15.462 1.296 -3.230 1.00 90.19 83 MET A CA 1
ATOM 647 C C . MET A 1 83 ? 16.857 1.833 -3.571 1.00 90.19 83 MET A C 1
ATOM 649 O O . MET A 1 83 ? 17.197 1.953 -4.745 1.00 90.19 83 MET A O 1
ATOM 653 N N . TRP A 1 84 ? 17.673 2.138 -2.561 1.00 91.19 84 TRP A N 1
ATOM 654 C CA . TRP A 1 84 ? 19.052 2.577 -2.751 1.00 91.19 84 TRP A CA 1
ATOM 655 C C . TRP A 1 84 ? 19.942 1.469 -3.323 1.00 91.19 84 TRP A C 1
ATOM 657 O O . TRP A 1 84 ? 20.677 1.708 -4.278 1.00 91.19 84 TRP A O 1
ATOM 667 N N . ILE A 1 85 ? 19.852 0.252 -2.778 1.00 92.31 85 ILE A N 1
ATOM 668 C CA . ILE A 1 85 ? 20.640 -0.902 -3.243 1.00 92.31 85 ILE A CA 1
ATOM 669 C C . ILE A 1 85 ? 20.303 -1.246 -4.699 1.00 92.31 85 ILE A C 1
ATOM 671 O O . ILE A 1 85 ? 21.204 -1.476 -5.500 1.00 92.31 85 ILE A O 1
ATOM 675 N N . TYR A 1 86 ? 19.019 -1.229 -5.059 1.00 89.00 86 TYR A N 1
ATOM 676 C CA . TYR A 1 86 ? 18.546 -1.575 -6.404 1.00 89.00 86 TYR A CA 1
ATOM 677 C C . TYR A 1 86 ? 18.368 -0.358 -7.324 1.00 89.00 86 TYR A C 1
ATOM 679 O O . TYR A 1 86 ? 17.716 -0.457 -8.360 1.00 89.00 86 TYR A O 1
ATOM 687 N N . ARG A 1 87 ? 18.968 0.793 -6.986 1.00 88.19 87 ARG A N 1
ATOM 688 C CA . ARG A 1 87 ? 18.770 2.073 -7.689 1.00 88.19 87 ARG A CA 1
ATOM 689 C C . ARG A 1 87 ? 18.965 1.985 -9.205 1.00 88.19 87 ARG A C 1
ATOM 691 O O . ARG A 1 87 ? 18.231 2.624 -9.944 1.00 88.19 87 ARG A O 1
ATOM 698 N N . ASN A 1 88 ? 19.946 1.217 -9.670 1.00 87.56 88 ASN A N 1
ATOM 699 C CA . ASN A 1 88 ? 20.267 1.134 -11.099 1.00 87.56 88 ASN A CA 1
ATOM 700 C C . ASN A 1 88 ? 19.301 0.240 -11.892 1.00 87.56 88 ASN A C 1
ATOM 702 O O . ASN A 1 88 ? 19.314 0.285 -13.115 1.00 87.56 88 ASN A O 1
ATOM 706 N N . SER A 1 89 ? 18.489 -0.571 -11.212 1.00 87.00 89 SER A N 1
ATOM 707 C CA . SER A 1 89 ? 17.551 -1.516 -11.829 1.00 87.00 89 SER A CA 1
ATOM 708 C C . SER A 1 89 ? 16.094 -1.061 -11.735 1.00 87.00 89 SER A C 1
ATOM 710 O O . SER A 1 89 ? 15.214 -1.749 -12.240 1.00 87.00 89 SER A O 1
ATOM 712 N N . LEU A 1 90 ? 15.822 0.054 -11.052 1.00 87.69 90 LEU A N 1
ATOM 713 C CA . LEU A 1 90 ? 14.471 0.529 -10.769 1.00 87.69 90 LEU A CA 1
ATOM 714 C C . LEU A 1 90 ? 14.168 1.809 -11.549 1.00 87.69 90 LEU A C 1
ATOM 716 O O . LEU A 1 90 ? 14.856 2.818 -11.395 1.00 87.69 90 LEU A O 1
ATOM 720 N N . ASP A 1 91 ? 13.075 1.806 -12.3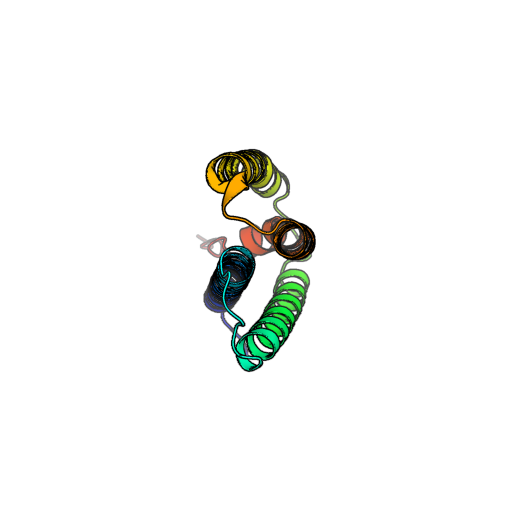10 1.00 89.06 91 ASP A N 1
ATOM 721 C CA . ASP A 1 91 ? 12.489 3.032 -12.842 1.00 89.06 91 ASP A CA 1
ATOM 722 C C . ASP A 1 91 ? 11.721 3.795 -11.750 1.00 89.06 91 ASP A C 1
ATOM 724 O O . ASP A 1 91 ? 10.556 3.526 -11.430 1.00 89.06 91 ASP A O 1
ATOM 728 N N . PHE A 1 92 ? 12.383 4.804 -11.184 1.00 89.00 92 PHE A N 1
ATOM 729 C CA . PHE A 1 92 ? 11.807 5.671 -10.159 1.00 89.00 92 PHE A CA 1
ATOM 730 C C . PHE A 1 92 ? 10.602 6.489 -10.642 1.00 89.00 92 PHE A C 1
ATOM 732 O O . PHE A 1 92 ? 9.788 6.872 -9.800 1.00 89.00 92 PHE A O 1
ATOM 739 N N . ASN A 1 93 ? 10.439 6.727 -11.950 1.00 88.12 93 ASN A N 1
ATOM 740 C CA . ASN A 1 93 ? 9.277 7.455 -12.474 1.00 88.12 93 ASN A CA 1
ATOM 741 C C . ASN A 1 93 ? 7.984 6.651 -12.307 1.00 88.12 93 ASN A C 1
ATOM 743 O O . ASN A 1 93 ? 6.910 7.232 -12.164 1.00 88.12 93 ASN A O 1
ATOM 747 N N . ILE A 1 94 ? 8.090 5.321 -12.289 1.00 86.31 94 ILE A N 1
ATOM 748 C CA . ILE A 1 94 ? 6.970 4.403 -12.065 1.00 86.31 94 ILE A CA 1
ATOM 749 C C . ILE A 1 94 ? 6.873 4.063 -10.575 1.00 86.31 94 ILE A C 1
ATOM 751 O O . ILE A 1 94 ? 5.803 4.166 -9.965 1.00 86.31 94 ILE A O 1
ATOM 755 N N . LEU A 1 95 ? 8.003 3.691 -9.967 1.00 89.38 95 LEU A N 1
ATOM 756 C CA . LEU A 1 95 ? 8.044 3.165 -8.608 1.00 89.38 95 LEU A CA 1
ATOM 757 C C . LEU A 1 95 ? 7.662 4.203 -7.555 1.00 89.38 95 LEU A C 1
ATOM 759 O O . LEU A 1 95 ? 6.839 3.901 -6.697 1.00 89.38 95 LEU A O 1
ATOM 763 N N . LEU A 1 96 ? 8.233 5.413 -7.590 1.00 89.50 96 LEU A N 1
ATOM 764 C CA . LEU A 1 96 ? 8.001 6.423 -6.549 1.00 89.50 96 LEU A CA 1
ATOM 765 C C . LEU A 1 96 ? 6.533 6.823 -6.420 1.00 89.50 96 LEU A C 1
ATOM 767 O O . LEU A 1 96 ? 6.006 6.701 -5.311 1.00 89.50 96 LEU A O 1
ATOM 771 N N . PRO A 1 97 ? 5.845 7.275 -7.491 1.00 89.38 97 PRO A N 1
ATOM 772 C CA . PRO A 1 97 ? 4.443 7.638 -7.359 1.00 89.38 97 PRO A CA 1
ATOM 773 C C . PRO A 1 97 ? 3.626 6.417 -6.950 1.00 89.38 97 PRO A C 1
ATOM 775 O O . PRO A 1 97 ? 2.853 6.507 -6.001 1.00 89.38 97 PRO A O 1
ATOM 778 N N . GLY A 1 98 ? 3.851 5.260 -7.587 1.00 87.94 98 GLY A N 1
ATOM 779 C CA . GLY A 1 98 ? 3.122 4.030 -7.295 1.00 87.94 98 GLY A CA 1
ATOM 780 C C . GLY A 1 98 ? 3.252 3.569 -5.842 1.00 87.94 98 GLY A C 1
ATOM 781 O O . GLY A 1 98 ? 2.270 3.137 -5.238 1.00 87.94 98 GLY A O 1
ATOM 782 N N . LEU A 1 99 ? 4.449 3.660 -5.275 1.00 90.00 99 LEU A N 1
ATOM 783 C CA . LEU A 1 99 ? 4.754 3.195 -3.929 1.00 90.00 99 LEU A CA 1
ATOM 784 C C . LEU A 1 99 ? 4.298 4.204 -2.876 1.00 90.00 99 LEU A C 1
ATOM 786 O O . LEU A 1 99 ? 3.807 3.793 -1.826 1.00 90.00 99 LEU A O 1
ATOM 790 N N . ALA A 1 100 ? 4.413 5.507 -3.151 1.00 90.12 100 ALA A N 1
ATOM 791 C CA . ALA A 1 100 ? 4.074 6.567 -2.207 1.00 90.12 100 ALA A CA 1
ATOM 792 C C . ALA A 1 100 ? 2.612 6.491 -1.753 1.00 90.12 100 ALA A C 1
ATOM 794 O O . ALA A 1 100 ? 2.341 6.414 -0.553 1.00 90.12 100 ALA A O 1
ATOM 795 N N . TRP A 1 101 ? 1.662 6.459 -2.692 1.00 87.62 101 TRP A N 1
ATOM 796 C CA . TRP A 1 101 ? 0.244 6.459 -2.330 1.00 87.62 101 TRP A CA 1
ATOM 797 C C . TRP A 1 101 ? -0.202 5.111 -1.734 1.00 87.62 101 TRP A C 1
ATOM 799 O O . TRP A 1 101 ? -1.014 5.095 -0.808 1.00 87.62 101 TRP A O 1
ATOM 809 N N . ARG A 1 102 ? 0.375 3.984 -2.186 1.00 90.25 102 ARG A N 1
ATOM 810 C CA . ARG A 1 102 ? 0.138 2.653 -1.592 1.00 90.25 102 ARG A CA 1
ATOM 811 C C . ARG A 1 102 ? 0.597 2.617 -0.139 1.00 90.25 102 ARG A C 1
ATOM 813 O O . ARG A 1 102 ? -0.168 2.243 0.745 1.00 90.25 102 ARG A O 1
ATOM 820 N N . THR A 1 103 ? 1.816 3.079 0.110 1.00 89.69 103 THR A N 1
ATOM 821 C CA . THR A 1 103 ? 2.424 3.110 1.444 1.00 89.69 103 THR A CA 1
ATOM 822 C C . THR A 1 103 ? 1.672 4.055 2.376 1.00 89.69 103 THR A C 1
ATOM 824 O O . THR A 1 103 ? 1.416 3.711 3.530 1.00 89.69 103 THR A O 1
ATOM 827 N N . TYR A 1 104 ? 1.245 5.214 1.866 1.00 90.00 104 TYR A N 1
ATOM 828 C CA . TYR A 1 104 ? 0.363 6.131 2.586 1.00 90.00 104 TYR A CA 1
ATOM 829 C C . TYR A 1 104 ? -0.932 5.438 3.024 1.00 90.00 104 TYR A C 1
ATOM 831 O O . TYR A 1 104 ? -1.270 5.456 4.208 1.00 90.00 104 TYR A O 1
ATOM 839 N N . LEU A 1 105 ? -1.629 4.783 2.092 1.00 89.50 105 LEU A N 1
ATOM 840 C CA . LEU A 1 105 ? -2.886 4.095 2.371 1.00 89.50 105 LEU A CA 1
ATOM 841 C C . LEU A 1 105 ? -2.687 2.941 3.363 1.00 89.50 105 LEU A C 1
ATOM 843 O O . LEU A 1 105 ? -3.466 2.795 4.305 1.00 89.50 105 LEU A O 1
ATOM 847 N N . PHE A 1 106 ? -1.609 2.169 3.216 1.00 90.12 106 PHE A N 1
ATOM 848 C CA . PHE A 1 106 ? -1.257 1.102 4.147 1.00 90.12 106 PHE A CA 1
ATOM 849 C C . PHE A 1 106 ? -1.059 1.630 5.570 1.00 90.12 106 PHE A C 1
ATOM 851 O O . PHE A 1 106 ? -1.707 1.143 6.495 1.00 90.12 106 PHE A O 1
ATOM 858 N N . PHE A 1 107 ? -0.223 2.656 5.762 1.00 90.06 107 PHE A N 1
ATOM 859 C CA . PHE A 1 107 ? 0.020 3.217 7.093 1.00 90.06 107 PHE A CA 1
ATOM 860 C C . PHE A 1 107 ? -1.189 3.946 7.672 1.00 90.06 107 PHE A C 1
ATOM 862 O O . PHE A 1 107 ? -1.381 3.918 8.888 1.00 90.06 107 PHE A O 1
ATOM 869 N N . HIS A 1 108 ? -2.025 4.548 6.827 1.00 89.38 108 HIS A N 1
ATOM 870 C CA . HIS A 1 108 ? -3.274 5.160 7.262 1.00 89.38 108 HIS A CA 1
ATOM 871 C C . HIS A 1 108 ? -4.232 4.122 7.864 1.00 89.38 108 HIS A C 1
ATOM 873 O O . HIS A 1 108 ? -4.857 4.373 8.893 1.00 89.38 108 HIS A O 1
ATOM 879 N N . ILE A 1 109 ? -4.315 2.934 7.257 1.00 88.94 109 ILE A N 1
ATOM 880 C CA . ILE A 1 109 ? -5.225 1.860 7.677 1.00 88.94 109 ILE A CA 1
ATOM 881 C C . ILE A 1 109 ? -4.626 0.962 8.764 1.00 88.94 109 ILE A C 1
ATOM 883 O O . ILE A 1 109 ? -5.365 0.406 9.579 1.00 88.94 109 ILE A O 1
ATOM 887 N N . LEU A 1 110 ? -3.299 0.866 8.846 1.00 87.50 110 LEU A N 1
ATOM 888 C CA . LEU A 1 110 ? -2.574 0.040 9.811 1.00 87.50 110 LEU A CA 1
ATOM 889 C C . LEU A 1 110 ? -3.062 0.157 11.274 1.00 87.50 110 LEU A C 1
ATOM 891 O O . LEU A 1 110 ? -3.311 -0.887 11.879 1.00 87.50 110 LEU A O 1
ATOM 895 N N . PRO A 1 111 ? -3.251 1.351 11.881 1.00 86.19 111 PRO A N 1
ATOM 896 C CA . PRO A 1 111 ? -3.701 1.442 13.275 1.00 86.19 111 PRO A CA 1
ATOM 897 C C . PRO A 1 111 ? -5.116 0.885 13.496 1.00 86.19 111 PRO A C 1
ATOM 899 O O . PRO A 1 111 ? -5.409 0.403 14.592 1.00 86.19 111 PRO A O 1
ATOM 902 N N . TYR A 1 112 ? -5.972 0.927 12.472 1.00 87.12 112 TYR A N 1
ATOM 903 C CA . TYR A 1 112 ? -7.325 0.364 12.482 1.00 87.12 112 TYR A CA 1
ATOM 904 C C . TYR A 1 112 ? -7.286 -1.155 12.277 1.00 87.12 112 TYR A C 1
ATOM 906 O O . TYR A 1 112 ? -7.925 -1.911 13.006 1.00 87.12 112 TYR A O 1
ATOM 914 N N . ALA A 1 113 ? -6.457 -1.622 11.343 1.00 85.50 113 ALA A N 1
ATOM 915 C CA . ALA A 1 113 ? -6.227 -3.042 11.099 1.00 85.50 113 ALA A CA 1
ATOM 916 C C . ALA A 1 113 ? -5.683 -3.767 12.345 1.00 85.50 113 ALA A C 1
ATOM 918 O O . ALA A 1 113 ? -6.177 -4.831 12.716 1.00 85.50 113 ALA A O 1
ATOM 919 N N . LEU A 1 114 ? -4.717 -3.158 13.042 1.00 84.88 114 LEU A N 1
ATOM 920 C CA . LEU A 1 114 ? -4.132 -3.694 14.277 1.00 84.88 114 LEU A CA 1
ATOM 921 C C . LEU A 1 114 ? -5.136 -3.802 15.430 1.00 84.88 114 LEU A C 1
ATOM 923 O O . LEU A 1 114 ? -4.947 -4.618 16.332 1.00 84.88 114 LEU A O 1
ATOM 927 N N . ASN A 1 115 ? -6.177 -2.971 15.432 1.00 83.56 115 ASN A N 1
ATOM 928 C CA . ASN A 1 115 ? -7.234 -3.055 16.428 1.00 83.56 115 ASN A CA 1
ATOM 929 C C . ASN A 1 115 ? -8.200 -4.212 16.120 1.00 83.56 115 ASN A C 1
ATOM 931 O O . ASN A 1 115 ? -8.515 -4.985 17.018 1.00 83.56 115 ASN A O 1
ATOM 935 N N . LEU A 1 116 ? -8.577 -4.403 14.849 1.00 83.62 116 LEU A N 1
ATOM 936 C CA . LEU A 1 116 ? -9.414 -5.535 14.415 1.00 83.62 116 LEU A CA 1
ATOM 937 C C . LEU A 1 116 ? -8.741 -6.905 14.562 1.00 83.62 116 LEU A C 1
ATOM 939 O O . LEU A 1 116 ? -9.434 -7.919 14.600 1.00 83.62 116 LEU A O 1
ATOM 943 N N . TRP A 1 117 ? -7.408 -6.949 14.601 1.00 79.19 117 TRP A N 1
ATOM 944 C CA . TRP A 1 117 ? -6.652 -8.190 14.777 1.00 79.19 117 TRP A CA 1
ATOM 945 C C . TRP A 1 117 ? -6.642 -8.699 16.227 1.00 79.19 117 TRP A C 1
ATOM 947 O O . TRP A 1 117 ? -6.295 -9.858 16.461 1.00 79.19 117 TRP A O 1
ATOM 957 N N . LYS A 1 118 ? -7.003 -7.868 17.218 1.00 70.81 118 LYS A N 1
ATOM 958 C CA . LYS A 1 118 ? -7.040 -8.326 18.612 1.00 70.81 118 LYS A CA 1
ATOM 959 C C . LYS A 1 118 ? -8.026 -9.497 18.765 1.00 70.81 118 LYS A C 1
ATOM 961 O O . LYS A 1 118 ? -9.113 -9.444 18.190 1.00 70.81 118 LYS A O 1
ATOM 966 N N . PRO A 1 119 ? -7.674 -10.539 19.538 1.00 57.84 119 PRO A N 1
ATOM 967 C CA . PRO A 1 119 ? -8.665 -11.507 19.988 1.00 57.84 119 PRO A CA 1
ATOM 968 C C . PRO A 1 119 ? -9.738 -10.771 20.801 1.00 57.84 119 PRO A C 1
ATOM 970 O O . PRO A 1 119 ? -9.412 -9.839 21.543 1.00 57.84 119 PRO A O 1
ATOM 973 N N . GLU A 1 120 ? -11.006 -11.152 20.624 1.00 54.97 120 GLU A N 1
ATOM 974 C CA . GLU A 1 120 ? -12.080 -10.703 21.516 1.00 54.97 120 GLU A CA 1
ATOM 975 C C . GLU A 1 120 ? -11.657 -10.992 22.962 1.00 54.97 120 GLU A C 1
ATOM 977 O O . GLU A 1 120 ? -11.057 -12.044 23.207 1.00 54.97 120 GLU A O 1
ATOM 982 N N . PRO A 1 121 ? -11.885 -10.064 23.910 1.00 52.56 121 PRO A N 1
ATOM 983 C CA . PRO A 1 121 ? -11.636 -10.362 25.308 1.00 52.56 121 PRO A CA 1
ATOM 984 C C . PRO A 1 121 ? -12.478 -11.583 25.675 1.00 52.56 121 PRO A C 1
ATOM 986 O O . PRO A 1 121 ? -13.703 -11.560 25.557 1.00 52.56 121 PRO A O 1
ATOM 989 N N . THR A 1 122 ? -11.811 -12.667 26.066 1.00 45.25 122 THR A N 1
ATOM 990 C CA . THR A 1 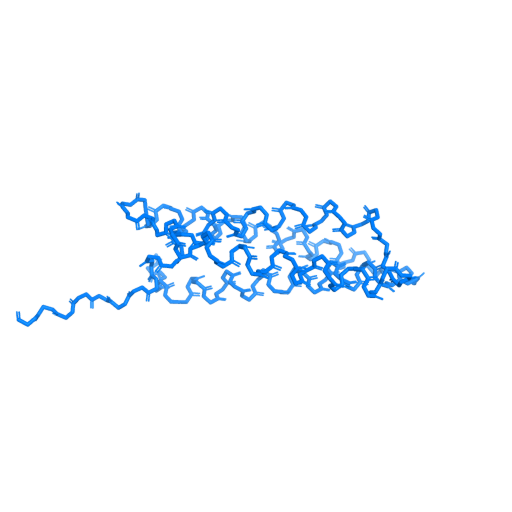122 ? -12.460 -13.786 26.736 1.00 45.25 122 THR A CA 1
ATOM 991 C C . THR A 1 122 ? -13.043 -13.202 28.018 1.00 45.25 122 THR A C 1
ATOM 993 O O . THR A 1 122 ? -12.290 -12.808 28.906 1.00 45.25 122 THR A O 1
ATOM 996 N N . ASN A 1 123 ? -14.362 -13.024 28.066 1.00 47.88 123 ASN A N 1
ATOM 997 C CA . ASN A 1 123 ? -15.045 -12.693 29.309 1.00 47.88 123 ASN A CA 1
ATOM 998 C C . ASN A 1 123 ? -14.901 -13.925 30.214 1.00 47.88 123 ASN A C 1
ATOM 1000 O O . ASN A 1 123 ? -15.592 -14.919 29.987 1.00 47.88 123 ASN A O 1
ATOM 1004 N N . GLU A 1 124 ? -13.948 -13.882 31.144 1.00 39.66 124 GLU A N 1
ATOM 1005 C CA . GLU A 1 124 ? -13.933 -14.746 32.332 1.00 39.66 124 GLU A CA 1
ATOM 1006 C C . GLU A 1 124 ? -14.926 -14.219 33.372 1.00 39.66 124 GLU A C 1
ATOM 1008 O O . GLU A 1 124 ? -14.998 -12.977 33.546 1.00 39.66 124 GLU A O 1
#

Foldseek 3Di:
DDDQLVVLLVLLVVLLVVLLVLLQCVFQDPDDDDPVSVVVSVVSVVVNVVSLVVLCVVQVPFFQLVVLVVVCVPVVVVVVVVCVVCVVRGDCVRNVVSVVVSVVSCSVSVRSSVRSPDDDPPPD

pLDDT: mean 84.41, std 10.58, range [39.66, 93.38]

Sequence (124 aa):
MNISNRLLLILFYNSYLVSVLLLLIASTSEAPLPKWGGYLDVGLVLVIVYLSFTIFGKSKSQPRFQTAHRTALNIVPLMLLGMWIYRNSLDFNILLPGLAWRTYLFFHILPYALNLWKPEPTNE